Protein AF-A0A2E8JWA9-F1 (afdb_monomer)

Sequence (86 aa):
MPKVLFPMAKDAEPVRSYDRTWEEIEVMLDKATVKMIQWKEWYEECKSNQDKDGMKEAARNHKALQGVVKTLKWTLGEQGVSDPLS

Secondary structure (DSSP, 8-state):
-----PPPPPPPPPP------HHHHHHHHHHHHHHHHHHHHHHHHHHHTT-HHHHHHHHHHHHHHHHHHHHHHHHTT-TT---TT-

Structure (mmCIF, N/CA/C/O backbone):
data_AF-A0A2E8JWA9-F1
#
_entry.id   AF-A0A2E8JWA9-F1
#
loop_
_atom_site.group_PDB
_atom_site.id
_atom_site.type_symbol
_atom_site.label_atom_id
_atom_site.label_alt_id
_atom_site.label_comp_id
_atom_site.label_asym_id
_atom_site.label_entity_id
_atom_site.label_seq_id
_atom_site.pdbx_PDB_ins_code
_atom_site.Cartn_x
_atom_site.Cartn_y
_atom_site.Cartn_z
_atom_site.occupancy
_atom_site.B_iso_or_equiv
_atom_site.auth_seq_id
_atom_site.auth_comp_id
_atom_site.auth_asym_id
_atom_site.auth_atom_id
_atom_site.pdbx_PDB_model_num
ATOM 1 N N . MET A 1 1 ? 39.080 38.828 8.032 1.00 49.69 1 MET A N 1
ATOM 2 C CA . MET A 1 1 ? 39.299 37.533 7.347 1.00 49.69 1 MET A CA 1
ATOM 3 C C . MET A 1 1 ? 38.157 37.314 6.363 1.00 49.69 1 MET A C 1
ATOM 5 O O . MET A 1 1 ? 37.023 37.539 6.778 1.00 49.69 1 MET A O 1
ATOM 9 N N . PRO A 1 2 ? 38.396 36.950 5.093 1.00 53.66 2 PRO A N 1
ATOM 10 C CA . PRO A 1 2 ? 37.308 36.684 4.159 1.00 53.66 2 PRO A CA 1
ATOM 11 C C . PRO A 1 2 ? 36.697 35.306 4.452 1.00 53.66 2 PRO A C 1
ATOM 13 O O . PRO A 1 2 ? 37.417 34.334 4.675 1.00 53.66 2 PRO A O 1
ATOM 16 N N . LYS A 1 3 ? 35.362 35.226 4.483 1.00 56.94 3 LYS A N 1
ATOM 17 C CA . LYS A 1 3 ? 34.637 33.951 4.549 1.00 56.94 3 LYS A CA 1
ATOM 18 C C . LYS A 1 3 ? 34.828 33.230 3.216 1.00 56.94 3 LYS A C 1
ATOM 20 O O . LYS A 1 3 ? 34.381 33.724 2.185 1.00 56.94 3 LYS A O 1
ATOM 25 N N . VAL A 1 4 ? 35.491 32.079 3.245 1.00 61.69 4 VAL A N 1
ATOM 26 C CA . VAL A 1 4 ? 35.565 31.170 2.099 1.00 61.69 4 VAL A CA 1
ATOM 27 C C . VAL A 1 4 ? 34.182 30.544 1.932 1.00 61.69 4 VAL A C 1
ATOM 29 O O . VAL A 1 4 ? 33.701 29.848 2.826 1.00 61.69 4 VAL A O 1
ATOM 32 N N . LEU A 1 5 ? 33.512 30.846 0.821 1.00 59.00 5 LEU A N 1
ATOM 33 C CA . LEU A 1 5 ? 32.262 30.198 0.445 1.00 59.00 5 LEU A CA 1
ATOM 34 C C . LEU A 1 5 ? 32.617 28.846 -0.178 1.00 59.00 5 LEU A C 1
ATOM 36 O O . LEU A 1 5 ? 33.087 28.788 -1.312 1.00 59.00 5 LEU A O 1
ATOM 40 N N . PHE A 1 6 ? 32.432 27.766 0.576 1.00 62.88 6 PHE A N 1
ATOM 41 C CA . PHE A 1 6 ? 32.504 26.422 0.014 1.00 62.88 6 PHE A CA 1
ATOM 42 C C . PHE A 1 6 ? 31.283 26.212 -0.892 1.00 62.88 6 PHE A C 1
ATOM 44 O O . PHE A 1 6 ? 30.161 26.477 -0.447 1.00 62.88 6 PHE A O 1
ATOM 51 N N . PRO A 1 7 ? 31.456 25.763 -2.147 1.00 61.16 7 PRO A N 1
ATOM 52 C CA . PRO A 1 7 ? 30.322 25.363 -2.960 1.00 61.16 7 PRO A CA 1
ATOM 53 C C . PRO A 1 7 ? 29.653 24.170 -2.272 1.00 61.16 7 PRO A C 1
ATOM 55 O O . PRO A 1 7 ? 30.283 23.135 -2.059 1.00 61.16 7 PRO A O 1
ATOM 58 N N . MET A 1 8 ? 28.383 24.332 -1.896 1.00 60.75 8 MET A N 1
ATOM 59 C CA . MET A 1 8 ? 27.536 23.207 -1.507 1.00 60.75 8 MET A CA 1
ATOM 60 C C . MET A 1 8 ? 27.553 22.228 -2.680 1.00 60.75 8 MET A C 1
ATOM 62 O O . MET A 1 8 ? 27.221 22.615 -3.805 1.00 60.75 8 MET A O 1
ATOM 66 N N . ALA A 1 9 ? 28.009 20.998 -2.444 1.00 62.00 9 ALA A N 1
ATOM 67 C CA . ALA A 1 9 ? 27.916 19.951 -3.446 1.00 62.00 9 ALA A CA 1
ATOM 68 C C . ALA A 1 9 ? 26.452 19.880 -3.896 1.00 62.00 9 ALA A C 1
ATOM 70 O O . ALA A 1 9 ? 25.559 19.783 -3.057 1.00 62.00 9 ALA A O 1
ATOM 71 N N . LYS A 1 10 ? 26.194 19.984 -5.205 1.00 64.50 10 LYS A N 1
ATOM 72 C CA . LYS A 1 10 ? 24.895 19.575 -5.744 1.00 64.50 10 LYS A CA 1
ATOM 73 C C . LYS A 1 10 ? 24.703 18.135 -5.287 1.00 64.50 10 LYS A C 1
ATOM 75 O O . LYS A 1 10 ? 25.517 17.293 -5.669 1.00 64.50 10 LYS A O 1
ATOM 80 N N . ASP A 1 11 ? 23.686 17.879 -4.469 1.00 73.12 11 ASP A N 1
ATOM 81 C CA . ASP A 1 11 ? 23.282 16.515 -4.154 1.00 73.12 11 ASP A CA 1
ATOM 82 C C . ASP A 1 11 ? 23.153 15.776 -5.486 1.00 73.12 11 ASP A C 1
ATOM 84 O O . ASP A 1 11 ? 22.441 16.225 -6.390 1.00 73.12 11 ASP A O 1
ATOM 88 N N . ALA A 1 12 ? 23.956 14.727 -5.662 1.00 81.00 12 ALA A N 1
ATOM 89 C CA . ALA A 1 12 ? 23.963 13.976 -6.903 1.00 81.00 12 ALA A CA 1
ATOM 90 C C . ALA A 1 12 ? 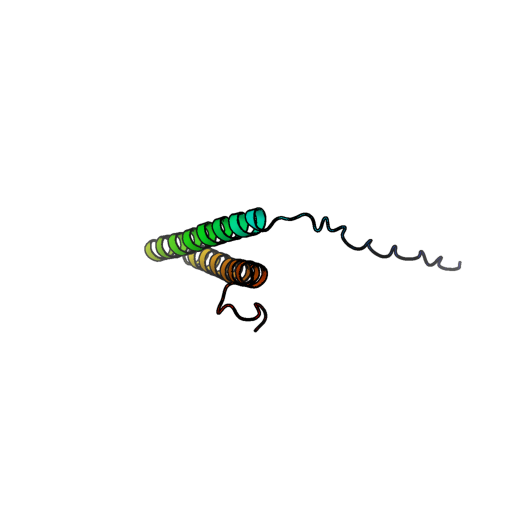22.543 13.467 -7.159 1.00 81.00 12 ALA A C 1
ATOM 92 O O . ALA A 1 12 ? 21.892 12.946 -6.248 1.00 81.00 12 ALA A O 1
ATOM 93 N N . GLU A 1 13 ? 22.052 13.634 -8.388 1.00 85.19 13 GLU A N 1
ATOM 94 C CA . GLU A 1 13 ? 20.747 13.094 -8.743 1.00 85.19 13 GLU A CA 1
ATOM 95 C C . GLU 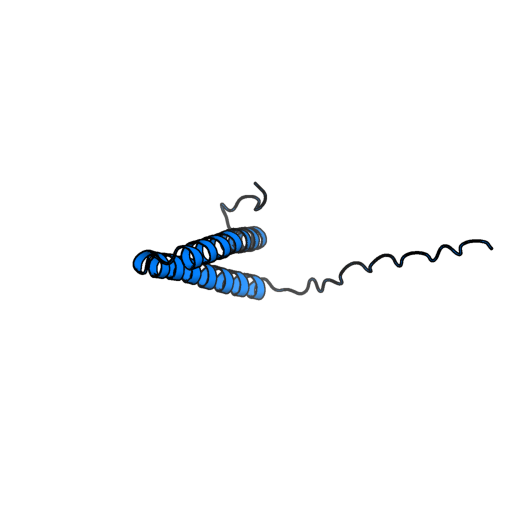A 1 13 ? 20.714 11.584 -8.456 1.00 85.19 13 GLU A C 1
ATOM 97 O O . GLU A 1 13 ? 21.711 10.885 -8.676 1.00 85.19 13 GLU A O 1
ATOM 102 N N . PRO A 1 14 ? 19.590 11.059 -7.943 1.00 89.25 14 PRO A N 1
ATOM 103 C CA . PRO A 1 14 ? 19.501 9.652 -7.595 1.00 89.25 14 PRO A CA 1
ATOM 104 C C . PRO A 1 14 ? 19.676 8.788 -8.846 1.00 89.25 14 PRO A C 1
ATOM 106 O O . PRO A 1 14 ? 18.917 8.918 -9.807 1.00 89.25 14 PRO A O 1
ATOM 109 N N . VAL A 1 15 ? 20.633 7.859 -8.804 1.00 92.25 15 VAL A N 1
ATOM 110 C CA . VAL A 1 15 ? 20.837 6.868 -9.868 1.00 92.25 15 VAL A CA 1
ATOM 111 C C . VAL A 1 15 ? 19.594 5.980 -9.984 1.00 92.25 15 VAL A C 1
ATOM 113 O O . VAL A 1 15 ? 19.071 5.482 -8.985 1.00 92.25 15 VAL A O 1
ATOM 116 N N . ARG A 1 16 ? 19.110 5.775 -11.211 1.00 91.56 16 ARG A N 1
ATOM 117 C CA . ARG A 1 16 ? 17.961 4.918 -11.535 1.00 91.56 16 ARG A CA 1
ATOM 118 C C . ARG A 1 16 ? 18.431 3.804 -12.466 1.00 91.56 16 ARG A C 1
ATOM 120 O O . ARG A 1 16 ? 19.142 4.094 -13.420 1.00 91.56 16 ARG A O 1
ATOM 127 N N . SER A 1 17 ? 18.030 2.561 -12.203 1.00 91.31 17 SER A N 1
ATOM 128 C CA . SER A 1 17 ? 18.393 1.433 -13.071 1.00 91.31 17 SER A CA 1
ATOM 129 C C . SER A 1 17 ? 17.590 1.408 -14.369 1.00 91.31 17 SER A C 1
ATOM 131 O O . SER A 1 17 ? 18.121 1.010 -15.388 1.00 91.31 17 SER A O 1
ATOM 133 N N . TYR A 1 18 ? 16.315 1.814 -14.342 1.00 88.44 18 TYR A N 1
ATOM 134 C CA . TYR A 1 18 ? 15.353 1.662 -15.452 1.00 88.44 18 TYR A CA 1
ATOM 135 C C . TYR A 1 18 ? 15.124 0.216 -15.943 1.00 88.44 18 TYR A C 1
ATOM 137 O O . TYR A 1 18 ? 14.213 -0.005 -16.728 1.00 88.44 18 TYR A O 1
ATOM 145 N N . ASP A 1 19 ? 15.843 -0.767 -15.397 1.00 94.50 19 ASP A N 1
ATOM 146 C CA . ASP A 1 19 ? 15.749 -2.192 -15.746 1.00 94.50 19 ASP A CA 1
ATOM 147 C C . ASP A 1 19 ? 14.619 -2.956 -15.030 1.00 94.50 19 ASP A C 1
ATOM 149 O O . ASP A 1 19 ? 14.565 -4.181 -15.096 1.00 94.50 19 ASP A O 1
ATOM 153 N N . ARG A 1 20 ? 13.734 -2.266 -14.295 1.00 95.19 20 ARG A N 1
ATOM 154 C CA . ARG A 1 20 ? 12.641 -2.935 -13.574 1.00 95.19 20 ARG A CA 1
ATOM 155 C C . ARG A 1 20 ? 11.641 -3.520 -14.568 1.00 95.19 20 ARG A C 1
ATOM 157 O O . ARG A 1 20 ? 11.129 -2.781 -15.408 1.00 95.19 20 ARG A O 1
ATOM 164 N N . THR A 1 21 ? 11.324 -4.803 -14.429 1.00 96.88 21 THR A N 1
ATOM 165 C CA . THR A 1 21 ? 10.391 -5.476 -15.342 1.00 96.88 21 THR A CA 1
ATOM 166 C C . THR A 1 21 ? 8.933 -5.271 -14.933 1.00 96.88 21 THR A C 1
ATOM 168 O O . THR A 1 21 ? 8.629 -4.884 -13.799 1.00 96.88 21 THR A O 1
ATOM 171 N N . TRP A 1 22 ? 8.011 -5.545 -15.857 1.00 96.88 22 TRP A N 1
ATOM 172 C CA . TRP A 1 22 ? 6.577 -5.505 -15.572 1.00 96.88 22 TRP A CA 1
ATOM 173 C C . TRP A 1 22 ? 6.183 -6.528 -14.509 1.00 96.88 22 TRP A C 1
ATOM 175 O O . TRP A 1 22 ? 5.448 -6.190 -13.585 1.00 96.88 22 TRP A O 1
ATOM 185 N N . GLU A 1 23 ? 6.756 -7.729 -14.566 1.00 97.69 23 GLU A N 1
ATOM 186 C CA . GLU A 1 23 ? 6.519 -8.801 -13.599 1.00 97.69 23 GLU A CA 1
ATOM 187 C C . GLU A 1 23 ? 6.925 -8.375 -12.183 1.00 97.69 23 GLU A C 1
ATOM 189 O O . GLU A 1 23 ? 6.218 -8.650 -11.217 1.00 97.69 23 GLU A O 1
ATOM 194 N N . GLU A 1 24 ? 8.036 -7.649 -12.028 1.00 98.06 24 GLU A N 1
ATOM 195 C CA . GLU A 1 24 ? 8.434 -7.118 -10.720 1.00 98.06 24 GLU A CA 1
ATOM 196 C C . GLU A 1 24 ? 7.434 -6.085 -10.177 1.00 98.06 24 GLU A C 1
ATOM 198 O O . GLU A 1 24 ? 7.200 -6.022 -8.964 1.00 98.06 24 GLU A O 1
ATOM 203 N N . ILE A 1 25 ? 6.843 -5.270 -11.057 1.00 98.06 25 ILE A N 1
ATOM 204 C CA . ILE A 1 25 ? 5.830 -4.269 -10.693 1.00 98.06 25 ILE A CA 1
ATOM 205 C C . ILE A 1 25 ? 4.514 -4.960 -10.320 1.00 98.06 25 ILE A C 1
ATOM 207 O O . ILE A 1 25 ? 3.921 -4.592 -9.305 1.00 98.06 25 ILE A O 1
ATOM 211 N N . GLU A 1 26 ? 4.095 -5.988 -11.060 1.00 98.62 26 GLU A N 1
ATOM 212 C CA . GLU A 1 26 ? 2.927 -6.814 -10.725 1.00 98.62 26 GLU A CA 1
ATOM 213 C C . GLU A 1 26 ? 3.107 -7.526 -9.379 1.00 98.62 26 GLU A C 1
ATOM 215 O O . GLU A 1 26 ? 2.256 -7.421 -8.497 1.00 98.62 26 GLU A O 1
ATOM 220 N N . VAL A 1 27 ? 4.272 -8.134 -9.137 1.00 98.62 27 VAL A N 1
ATOM 221 C CA . VAL A 1 27 ? 4.593 -8.747 -7.838 1.00 98.62 27 VAL A CA 1
ATOM 222 C C . VAL A 1 27 ? 4.545 -7.716 -6.704 1.00 98.62 27 VAL A C 1
ATOM 224 O O . VAL A 1 27 ? 4.143 -8.032 -5.579 1.00 98.62 27 VAL A O 1
ATOM 227 N N . MET A 1 28 ? 4.969 -6.475 -6.954 1.00 98.56 28 MET A N 1
ATOM 228 C CA . MET A 1 28 ? 4.863 -5.405 -5.961 1.00 98.56 28 MET A CA 1
ATOM 229 C C . MET A 1 28 ? 3.410 -4.970 -5.737 1.00 98.56 28 MET A C 1
ATOM 231 O O . MET A 1 28 ? 3.030 -4.715 -4.592 1.00 98.56 28 MET A O 1
ATOM 235 N N . LEU 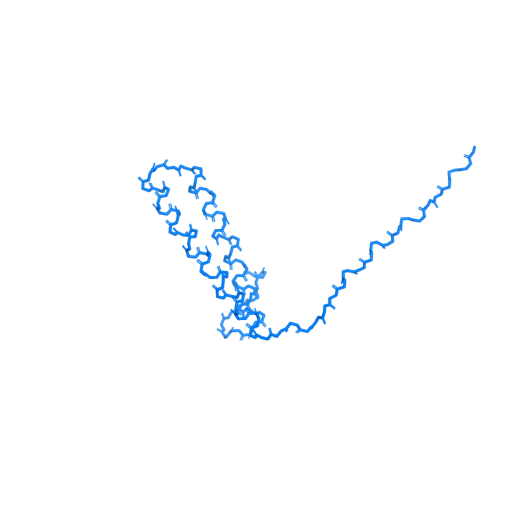A 1 29 ? 2.596 -4.913 -6.794 1.00 98.75 29 LEU A N 1
ATOM 236 C CA . LEU A 1 29 ? 1.165 -4.622 -6.715 1.00 98.75 29 LEU A CA 1
ATOM 237 C C . LEU A 1 29 ? 0.438 -5.668 -5.864 1.00 98.75 29 LEU A C 1
ATOM 239 O O . LEU A 1 29 ? -0.318 -5.295 -4.962 1.00 98.75 29 LEU A O 1
ATOM 243 N N . ASP A 1 30 ? 0.727 -6.950 -6.072 1.00 98.75 30 ASP A N 1
ATOM 244 C CA . ASP A 1 30 ? 0.162 -8.040 -5.276 1.00 98.75 30 ASP A CA 1
ATOM 245 C C . ASP A 1 30 ? 0.546 -7.905 -3.802 1.00 98.75 30 ASP A C 1
ATOM 247 O O . ASP A 1 30 ? -0.314 -7.900 -2.918 1.00 98.75 30 ASP A O 1
ATOM 251 N N . LYS A 1 31 ? 1.837 -7.697 -3.513 1.00 98.81 31 LYS A N 1
ATOM 252 C CA . LYS A 1 31 ? 2.328 -7.498 -2.139 1.00 98.81 31 LYS A CA 1
ATOM 253 C C . LYS A 1 31 ? 1.678 -6.293 -1.461 1.00 98.81 31 LYS A C 1
ATOM 255 O O . LYS A 1 31 ? 1.321 -6.374 -0.284 1.00 98.81 31 LYS A O 1
ATOM 260 N N . ALA A 1 32 ? 1.540 -5.175 -2.174 1.00 98.81 32 ALA A N 1
ATOM 261 C CA . ALA A 1 32 ? 0.898 -3.972 -1.655 1.00 98.81 32 ALA A CA 1
ATOM 262 C C . ALA A 1 32 ? -0.589 -4.216 -1.364 1.00 98.81 32 ALA A C 1
ATOM 264 O O . ALA A 1 32 ? -1.076 -3.821 -0.305 1.00 98.81 32 ALA A O 1
ATOM 265 N N . THR A 1 33 ? -1.285 -4.924 -2.256 1.00 98.81 33 THR A N 1
ATOM 266 C CA . THR A 1 33 ? -2.702 -5.278 -2.107 1.00 98.81 33 THR A CA 1
ATOM 267 C C . THR A 1 33 ? -2.925 -6.216 -0.922 1.00 98.81 33 THR A C 1
ATOM 269 O O . THR A 1 33 ? -3.799 -5.952 -0.097 1.00 98.81 33 THR A O 1
ATOM 272 N N . VAL A 1 34 ? -2.097 -7.254 -0.766 1.00 98.81 34 VAL A N 1
ATOM 273 C CA . VAL A 1 34 ? -2.158 -8.175 0.383 1.00 98.81 34 VAL A CA 1
ATOM 274 C C . VAL A 1 34 ? -1.952 -7.422 1.696 1.00 98.81 34 VAL A C 1
ATOM 276 O O . VAL A 1 34 ? -2.772 -7.540 2.604 1.00 98.81 34 VAL A O 1
ATOM 279 N N . LYS A 1 35 ? -0.911 -6.584 1.795 1.00 98.81 35 LYS A N 1
ATOM 280 C CA . LYS A 1 35 ? -0.677 -5.771 3.000 1.00 98.81 35 LYS A CA 1
ATOM 281 C C . LYS A 1 35 ? -1.825 -4.806 3.279 1.00 98.81 35 LYS A C 1
ATOM 283 O O . LYS A 1 35 ? -2.162 -4.574 4.436 1.00 98.81 35 LYS A O 1
ATOM 288 N N . MET A 1 36 ? -2.424 -4.229 2.239 1.00 98.75 36 MET A N 1
ATOM 289 C CA . MET A 1 36 ? -3.566 -3.330 2.389 1.00 98.75 36 MET A CA 1
ATOM 290 C C . MET A 1 36 ? -4.740 -4.079 3.018 1.00 98.75 36 MET A C 1
ATOM 292 O O . MET A 1 36 ? -5.300 -3.602 3.999 1.00 98.75 36 MET A O 1
ATOM 296 N N . ILE A 1 37 ? -5.064 -5.272 2.513 1.00 98.69 37 ILE A N 1
ATOM 297 C CA . ILE A 1 37 ? -6.126 -6.123 3.066 1.00 98.69 37 ILE A CA 1
ATOM 298 C C . ILE A 1 37 ? -5.833 -6.479 4.530 1.00 98.69 37 ILE A C 1
ATOM 300 O O . ILE A 1 37 ? -6.704 -6.282 5.371 1.00 98.69 37 ILE A O 1
ATOM 304 N N . GLN A 1 38 ? -4.600 -6.871 4.860 1.00 98.81 38 GLN A N 1
ATOM 305 C CA . GLN A 1 38 ? -4.195 -7.173 6.241 1.00 98.81 38 GLN A CA 1
ATOM 306 C C . GLN A 1 38 ? -4.416 -5.989 7.192 1.00 98.81 38 GLN A C 1
ATOM 308 O O . GLN A 1 38 ? -4.922 -6.164 8.296 1.00 98.81 38 GLN A O 1
ATOM 313 N N . TRP A 1 39 ? -4.103 -4.758 6.771 1.00 98.75 39 TRP A N 1
ATOM 314 C CA . TRP A 1 39 ? -4.382 -3.573 7.589 1.00 98.75 39 TRP A CA 1
ATOM 315 C C . TRP A 1 39 ? -5.879 -3.298 7.758 1.00 98.75 39 TRP A C 1
ATOM 317 O O . TRP A 1 39 ? -6.289 -2.770 8.789 1.00 98.75 39 TRP A O 1
ATOM 327 N N . LYS A 1 40 ? -6.710 -3.660 6.776 1.00 98.62 40 LYS A N 1
ATOM 328 C CA . LYS A 1 40 ? -8.170 -3.590 6.917 1.00 98.62 40 LYS A CA 1
ATOM 329 C C . LYS A 1 40 ? -8.684 -4.624 7.919 1.00 98.62 40 LYS A C 1
ATOM 331 O O . LYS A 1 40 ? -9.538 -4.297 8.732 1.00 98.62 40 LYS A O 1
ATOM 336 N N . GLU A 1 41 ? -8.164 -5.845 7.871 1.00 98.69 41 GLU A N 1
ATOM 337 C CA . GLU A 1 41 ? -8.510 -6.908 8.822 1.00 98.69 41 GLU 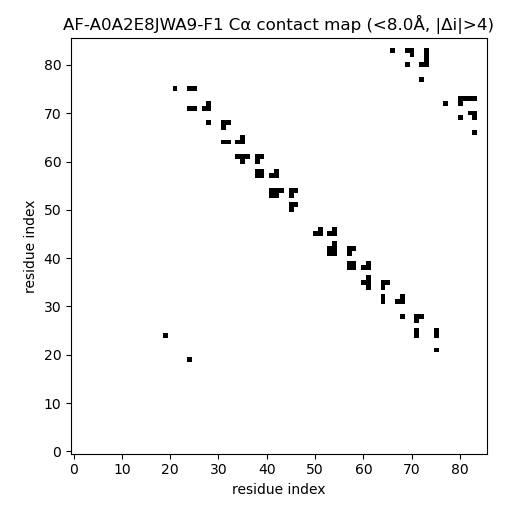A CA 1
ATOM 338 C C . GLU A 1 41 ? -8.094 -6.523 10.245 1.00 98.69 41 GLU A C 1
ATOM 340 O O . GLU A 1 41 ? -8.917 -6.569 11.158 1.00 98.69 41 GLU A O 1
ATOM 345 N N . TRP A 1 42 ? -6.869 -6.015 10.409 1.00 98.62 42 TRP A N 1
ATOM 346 C CA . TRP A 1 42 ? -6.372 -5.509 11.688 1.00 98.62 42 TRP A CA 1
ATOM 347 C C . TRP A 1 42 ? -7.229 -4.365 12.242 1.00 98.62 42 TRP A C 1
ATOM 349 O O . TRP A 1 42 ? -7.496 -4.305 13.439 1.00 98.62 42 TRP A O 1
ATOM 359 N N . TYR A 1 43 ? -7.730 -3.474 11.380 1.00 98.62 43 TYR A N 1
ATOM 360 C CA . TYR A 1 43 ? -8.660 -2.428 11.806 1.00 98.62 43 TYR A CA 1
ATOM 361 C C . TYR A 1 43 ? -9.935 -3.005 12.439 1.00 98.62 43 TYR A C 1
ATOM 363 O O . TYR A 1 43 ? -10.376 -2.513 13.481 1.00 98.62 43 TYR A O 1
ATOM 371 N N . GLU A 1 44 ? -10.538 -4.028 11.824 1.00 98.62 44 GLU A N 1
ATOM 372 C CA . GLU A 1 44 ? -11.747 -4.664 12.363 1.00 98.62 44 GLU A CA 1
ATOM 373 C C . GLU A 1 44 ? -11.455 -5.418 13.668 1.00 98.62 44 GLU A C 1
ATOM 375 O O . GLU A 1 44 ? -12.268 -5.367 14.594 1.00 98.62 44 GLU A O 1
ATOM 380 N N . GLU A 1 45 ? -10.274 -6.029 13.792 1.00 98.62 45 GLU A N 1
ATOM 381 C CA . GLU A 1 45 ? -9.818 -6.626 15.049 1.00 98.62 45 GLU A CA 1
ATOM 382 C C . GLU A 1 45 ? -9.694 -5.570 16.161 1.00 98.62 45 GLU A C 1
ATOM 384 O O . GLU A 1 45 ? -10.353 -5.692 17.198 1.00 98.62 45 GLU A O 1
ATOM 389 N N . CYS A 1 46 ? -8.951 -4.480 15.933 1.00 98.50 46 CYS A N 1
ATOM 390 C CA . CYS A 1 46 ? -8.830 -3.371 16.887 1.00 98.50 46 CYS A CA 1
ATOM 391 C C . CYS A 1 46 ? -10.195 -2.788 17.271 1.00 98.50 46 CYS A C 1
ATOM 393 O O . CYS A 1 46 ? -10.439 -2.479 18.437 1.00 98.50 46 CYS A O 1
ATOM 395 N N . LYS A 1 47 ? -11.117 -2.669 16.310 1.00 98.31 47 LYS A N 1
ATOM 396 C CA . LYS A 1 47 ? -12.479 -2.183 16.553 1.00 98.31 47 LYS A CA 1
ATOM 397 C C . LYS A 1 47 ? -13.268 -3.118 17.467 1.00 98.31 47 LYS A C 1
ATOM 399 O O . LYS A 1 47 ? -13.959 -2.627 18.359 1.00 98.31 47 LYS A O 1
ATOM 404 N N . SER A 1 48 ? -13.149 -4.434 17.280 1.00 98.38 48 SER A N 1
ATOM 405 C CA . SER A 1 48 ? -13.775 -5.428 18.162 1.00 98.38 48 SER A CA 1
ATOM 406 C C . SER A 1 48 ? -13.221 -5.358 19.593 1.00 98.38 48 SER A C 1
ATOM 408 O O . SER A 1 48 ? -13.983 -5.449 20.554 1.00 98.38 48 SER A O 1
ATOM 410 N N . ASN A 1 49 ? -11.926 -5.059 19.725 1.00 98.06 49 ASN A N 1
ATOM 411 C CA . ASN A 1 49 ? -11.218 -4.893 20.995 1.00 98.06 49 ASN A CA 1
ATOM 412 C C . ASN A 1 49 ? -11.332 -3.478 21.603 1.00 98.06 49 ASN A C 1
ATOM 414 O O . ASN A 1 49 ? -10.742 -3.215 22.648 1.00 98.06 49 ASN A O 1
ATOM 418 N N . GLN A 1 50 ? -12.071 -2.555 20.970 1.00 97.94 50 GLN A N 1
ATOM 419 C CA . GLN A 1 50 ? -12.161 -1.134 21.352 1.00 97.94 50 GLN A CA 1
ATOM 420 C C . GLN A 1 50 ? -10.800 -0.403 21.438 1.00 97.94 50 GLN A C 1
ATOM 422 O O . GLN A 1 50 ? -10.680 0.635 22.097 1.00 97.94 50 GLN A O 1
ATOM 427 N N . ASP A 1 51 ? -9.786 -0.897 20.725 1.00 98.44 51 ASP A N 1
ATOM 428 C CA . ASP A 1 51 ? -8.451 -0.306 20.632 1.00 98.44 51 ASP A CA 1
ATOM 429 C C . ASP A 1 51 ? -8.432 0.854 19.624 1.00 98.44 51 ASP A C 1
ATOM 431 O O . ASP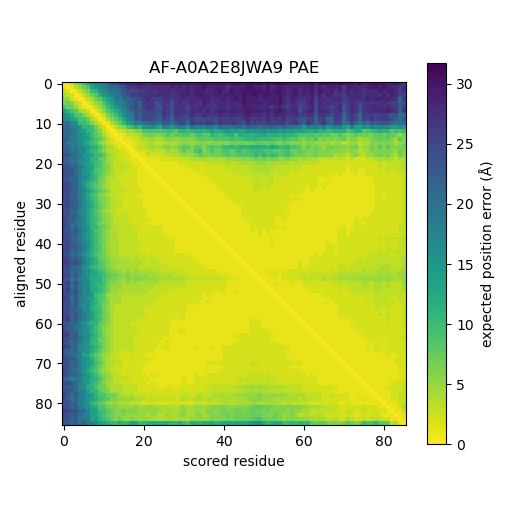 A 1 51 ? -8.244 0.691 18.416 1.00 98.44 51 ASP A O 1
ATOM 435 N N . LYS A 1 52 ? -8.621 2.071 20.139 1.00 98.50 52 LYS A N 1
ATOM 436 C CA . LYS A 1 52 ? -8.676 3.287 19.317 1.00 98.50 52 LYS A CA 1
ATOM 437 C C . LYS A 1 52 ? -7.350 3.634 18.645 1.00 98.50 52 LYS A C 1
ATOM 439 O O . LYS A 1 52 ? -7.381 4.271 17.590 1.00 98.50 52 LYS A O 1
ATOM 444 N N . ASP A 1 53 ? -6.211 3.297 19.239 1.00 98.56 53 ASP A N 1
ATOM 445 C CA . ASP A 1 53 ? -4.915 3.672 18.672 1.00 98.56 53 ASP A CA 1
ATOM 446 C C . ASP A 1 53 ? -4.497 2.691 17.578 1.00 98.56 53 ASP A C 1
ATOM 448 O O . ASP A 1 53 ? -4.109 3.145 16.494 1.00 98.56 53 ASP A O 1
ATOM 452 N N . GLY A 1 54 ? -4.745 1.392 17.779 1.00 98.50 54 GLY A N 1
ATOM 453 C CA . GLY A 1 54 ? -4.625 0.383 16.729 1.00 98.50 54 GLY A CA 1
ATOM 454 C C . GLY A 1 54 ? -5.542 0.665 15.537 1.00 98.50 54 GLY A C 1
ATOM 455 O O . GLY A 1 54 ? -5.087 0.648 14.393 1.00 98.50 54 GLY A O 1
ATOM 456 N N . MET A 1 55 ? -6.796 1.082 15.771 1.00 98.75 55 MET A N 1
ATOM 457 C CA . MET A 1 55 ? -7.699 1.521 14.693 1.00 98.75 55 MET A CA 1
ATOM 458 C C . MET A 1 55 ? -7.114 2.684 13.876 1.00 98.75 55 MET A C 1
ATOM 460 O O . MET A 1 55 ? -7.167 2.680 12.644 1.00 98.75 55 MET A O 1
ATOM 464 N N . LYS A 1 56 ? -6.555 3.709 14.534 1.00 98.69 56 LYS A N 1
ATOM 465 C CA . LYS A 1 56 ? -5.962 4.856 13.823 1.00 98.69 56 LYS A CA 1
ATOM 466 C C . LYS A 1 56 ? -4.744 4.435 13.007 1.00 98.69 56 LYS A C 1
ATOM 468 O O . LYS A 1 56 ? -4.572 4.914 11.888 1.00 98.69 56 LYS A O 1
ATOM 473 N N . GLU A 1 57 ? -3.883 3.590 13.564 1.00 98.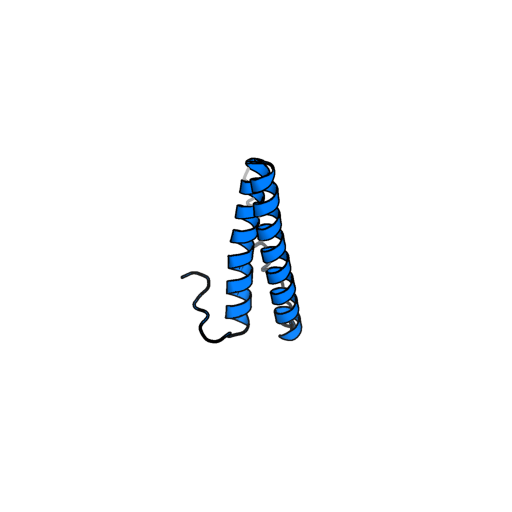69 57 GLU A N 1
ATOM 474 C CA . GLU A 1 57 ? -2.710 3.075 12.864 1.00 98.69 57 GLU A CA 1
ATOM 475 C C . GLU A 1 57 ? -3.101 2.249 11.639 1.00 98.69 57 GLU A C 1
ATOM 477 O O . GLU A 1 57 ? -2.620 2.520 10.535 1.00 98.69 57 GLU A O 1
ATOM 482 N N . ALA A 1 58 ? -4.034 1.317 11.812 1.00 98.62 58 ALA A N 1
ATOM 483 C CA . ALA A 1 58 ? -4.532 0.464 10.748 1.00 98.62 58 ALA A CA 1
ATOM 484 C C . ALA A 1 58 ? -5.140 1.278 9.599 1.00 98.62 58 ALA A C 1
ATOM 486 O O . ALA A 1 58 ? -4.782 1.095 8.433 1.00 98.62 58 ALA A O 1
ATOM 487 N N . ALA A 1 59 ? -5.984 2.263 9.929 1.00 98.69 59 ALA A N 1
ATOM 488 C CA . ALA A 1 59 ? -6.602 3.143 8.944 1.00 98.69 59 ALA A CA 1
ATOM 489 C C . ALA A 1 59 ? -5.567 3.964 8.153 1.00 98.69 59 ALA A C 1
ATOM 491 O O . ALA A 1 59 ? -5.691 4.097 6.932 1.00 98.69 59 ALA A O 1
ATOM 492 N N . ARG A 1 60 ? -4.530 4.497 8.819 1.00 98.75 60 ARG A N 1
ATOM 493 C CA . ARG A 1 60 ? -3.457 5.256 8.151 1.00 98.75 60 ARG A CA 1
ATOM 494 C C . ARG A 1 60 ? -2.668 4.384 7.178 1.00 98.75 60 ARG A C 1
ATOM 496 O O . ARG A 1 60 ? -2.480 4.786 6.031 1.00 98.75 60 ARG A O 1
ATOM 503 N N . ASN A 1 61 ? -2.235 3.203 7.612 1.00 98.69 61 ASN A N 1
ATOM 504 C CA . ASN A 1 61 ? -1.451 2.297 6.774 1.00 98.69 61 ASN A CA 1
ATOM 505 C C . ASN A 1 61 ? -2.263 1.763 5.587 1.00 98.69 61 ASN A C 1
ATOM 507 O O . ASN A 1 61 ? -1.779 1.780 4.455 1.00 98.69 61 ASN A O 1
ATOM 511 N N . HIS A 1 62 ? -3.523 1.382 5.815 1.00 98.75 62 HIS A N 1
ATOM 512 C CA . HIS A 1 62 ? -4.441 1.012 4.740 1.00 98.75 62 HIS A CA 1
ATOM 513 C C . HIS 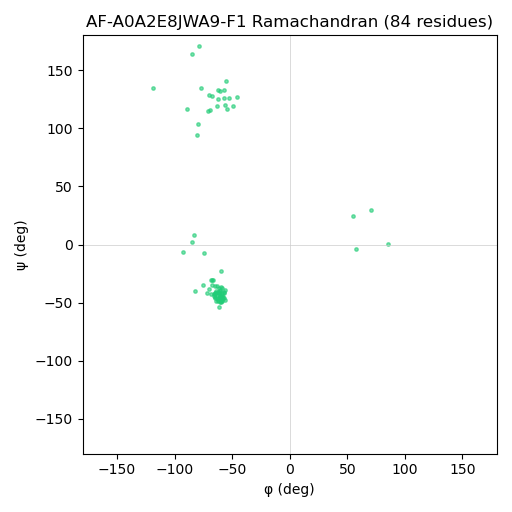A 1 62 ? -4.573 2.144 3.711 1.00 98.75 62 HIS A C 1
ATOM 515 O O . HIS A 1 62 ? -4.437 1.915 2.509 1.00 98.75 62 HIS A O 1
ATOM 521 N N . LYS A 1 63 ? -4.785 3.390 4.163 1.00 98.25 63 LYS A N 1
ATOM 522 C CA . LYS A 1 63 ? -4.924 4.546 3.266 1.00 98.25 63 LYS A CA 1
ATOM 523 C C . LYS A 1 63 ? -3.646 4.842 2.476 1.00 98.25 63 LYS A C 1
ATOM 525 O O . LYS A 1 63 ? -3.735 5.151 1.290 1.00 98.25 63 LYS A O 1
ATOM 530 N N . ALA A 1 64 ? -2.475 4.728 3.099 1.00 98.31 64 ALA A N 1
ATOM 531 C CA . ALA A 1 64 ? -1.199 4.880 2.403 1.00 98.31 64 ALA A CA 1
ATOM 532 C C . ALA A 1 64 ? -1.042 3.826 1.293 1.00 98.31 64 ALA A C 1
ATOM 534 O O . ALA A 1 64 ? -0.688 4.160 0.161 1.00 98.31 64 ALA A O 1
ATOM 535 N N . LEU A 1 65 ? -1.390 2.569 1.584 1.00 98.56 65 LEU A N 1
ATOM 536 C CA . LEU A 1 65 ? -1.323 1.483 0.609 1.00 98.56 65 LEU A CA 1
ATOM 537 C C . LEU A 1 65 ? -2.347 1.622 -0.521 1.00 98.56 65 LEU A C 1
ATOM 539 O O . LEU A 1 65 ? -2.018 1.259 -1.644 1.00 98.56 65 LEU A O 1
ATOM 543 N N . GLN A 1 66 ? -3.521 2.223 -0.291 1.00 98.00 66 GLN A N 1
ATOM 544 C CA . GLN A 1 66 ? -4.437 2.570 -1.389 1.00 98.00 66 GLN A CA 1
ATOM 545 C C . GLN A 1 66 ? -3.760 3.475 -2.429 1.00 98.00 66 GLN A C 1
ATOM 547 O O . GLN A 1 66 ? -3.943 3.273 -3.628 1.00 98.00 66 GLN A O 1
ATOM 552 N N . GLY A 1 67 ? -2.964 4.452 -1.978 1.00 97.56 67 GLY A N 1
ATOM 553 C CA . GLY A 1 67 ? -2.181 5.311 -2.867 1.00 97.56 67 GLY A CA 1
ATOM 554 C C . GLY A 1 67 ? -1.119 4.526 -3.636 1.00 97.56 67 GLY A C 1
ATOM 555 O O . GLY A 1 67 ? -1.026 4.649 -4.852 1.00 97.56 67 GLY A O 1
ATOM 556 N N . VAL A 1 68 ? -0.369 3.659 -2.947 1.00 98.25 68 VAL A N 1
ATOM 557 C CA . VAL A 1 68 ? 0.644 2.789 -3.573 1.00 98.25 68 VAL A CA 1
ATOM 558 C C . VAL A 1 68 ? 0.021 1.883 -4.638 1.00 98.25 68 VAL A C 1
ATOM 560 O O . VAL A 1 68 ? 0.511 1.836 -5.764 1.00 98.25 68 VAL A O 1
ATOM 563 N N . VAL A 1 69 ? -1.082 1.205 -4.308 1.00 98.50 69 VAL A N 1
ATOM 564 C CA . VAL A 1 69 ? -1.816 0.321 -5.222 1.00 98.50 69 VAL A CA 1
ATOM 565 C C . VAL A 1 69 ? -2.311 1.100 -6.440 1.00 98.50 69 VAL A C 1
ATOM 567 O O . VAL A 1 69 ? -2.057 0.671 -7.561 1.00 98.50 69 VAL A O 1
ATOM 570 N N . LYS A 1 70 ? -2.946 2.269 -6.255 1.00 98.19 70 LYS A N 1
ATOM 571 C CA . LYS A 1 70 ? -3.410 3.109 -7.377 1.00 98.19 70 LYS A CA 1
ATOM 572 C C . LYS A 1 70 ? -2.250 3.494 -8.302 1.00 98.19 70 LYS A C 1
ATOM 574 O O . LYS A 1 70 ? -2.378 3.354 -9.514 1.00 98.19 70 LYS A O 1
ATOM 579 N N . THR A 1 71 ? -1.112 3.911 -7.748 1.00 98.44 71 THR A N 1
ATOM 580 C CA . THR A 1 71 ? 0.072 4.290 -8.534 1.00 98.44 71 THR A CA 1
ATOM 581 C C . THR A 1 71 ? 0.661 3.112 -9.308 1.00 98.44 71 THR A C 1
ATOM 583 O O . THR A 1 71 ? 1.015 3.275 -10.472 1.00 98.44 71 THR A O 1
ATOM 586 N N . LEU A 1 72 ? 0.752 1.921 -8.707 1.00 98.44 72 LEU A N 1
ATOM 587 C CA . LEU A 1 72 ? 1.260 0.725 -9.392 1.00 98.44 72 LEU A CA 1
ATOM 588 C C . LEU A 1 72 ? 0.333 0.298 -10.534 1.00 98.44 72 LEU A C 1
ATOM 590 O O . LEU A 1 72 ? 0.806 0.053 -11.639 1.00 98.44 72 LEU A O 1
ATOM 594 N N . LYS A 1 73 ? -0.984 0.299 -10.302 1.00 98.44 73 LYS A N 1
ATOM 595 C CA . LYS A 1 73 ? -1.981 0.014 -11.342 1.00 98.44 73 LYS A CA 1
ATOM 596 C C . LYS A 1 73 ? -1.929 1.016 -12.493 1.00 98.44 73 LYS A C 1
ATOM 598 O O . LYS A 1 73 ? -1.956 0.625 -13.655 1.00 98.44 73 LYS A O 1
ATOM 603 N N . TRP A 1 74 ? -1.805 2.304 -12.173 1.00 98.38 74 TRP A N 1
ATOM 604 C CA . TRP A 1 74 ? -1.609 3.352 -13.174 1.00 98.38 74 TRP A CA 1
ATOM 605 C C . TRP A 1 74 ? -0.305 3.145 -13.958 1.00 98.38 74 TRP A C 1
ATOM 607 O O . TRP A 1 74 ? -0.304 3.252 -15.179 1.00 98.38 74 TRP A O 1
ATOM 617 N N . THR A 1 75 ? 0.785 2.770 -13.276 1.00 97.31 75 THR A N 1
ATOM 618 C CA . THR A 1 75 ? 2.087 2.475 -13.904 1.00 97.31 75 THR A CA 1
ATOM 619 C C . THR A 1 75 ? 1.988 1.310 -14.890 1.00 97.31 75 THR A C 1
ATOM 621 O O . THR A 1 75 ? 2.586 1.371 -15.958 1.00 97.31 75 THR A O 1
ATOM 624 N N . LEU A 1 76 ? 1.210 0.279 -14.551 1.00 97.44 76 LEU A N 1
ATOM 625 C CA . LEU A 1 76 ? 0.927 -0.885 -15.400 1.00 97.44 76 LEU A CA 1
ATOM 626 C C . LEU A 1 76 ? -0.060 -0.591 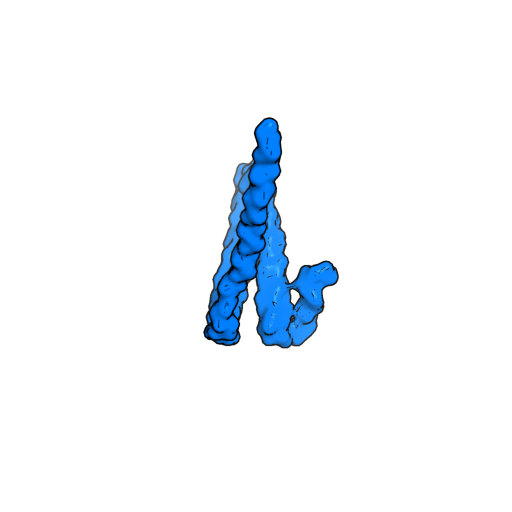-16.545 1.00 97.44 76 LEU A C 1
ATOM 628 O O . LEU A 1 76 ? -0.276 -1.448 -17.397 1.00 97.44 76 LEU A O 1
ATOM 632 N N . GLY A 1 77 ? -0.676 0.594 -16.579 1.00 96.88 77 GLY A N 1
ATOM 633 C CA . GLY A 1 77 ? -1.681 0.939 -17.584 1.00 96.88 77 GLY A CA 1
ATOM 634 C C . GLY A 1 77 ? -3.010 0.196 -17.4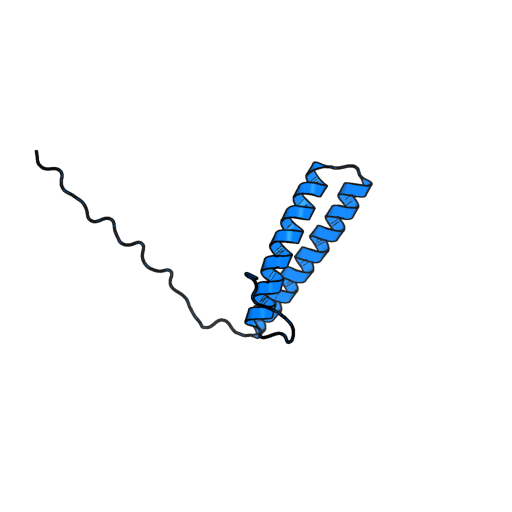14 1.00 96.88 77 GLY A C 1
ATOM 635 O O . GLY A 1 77 ? -3.697 -0.055 -18.405 1.00 96.88 77 GLY A O 1
ATOM 636 N N . GLU A 1 78 ? -3.386 -0.166 -16.181 1.00 97.94 78 GLU A N 1
ATOM 637 C CA . GLU A 1 78 ? -4.661 -0.839 -15.905 1.00 97.94 78 GLU A CA 1
ATOM 638 C C . GLU A 1 78 ? -5.845 0.008 -16.411 1.00 97.94 78 GLU A C 1
ATOM 640 O O . GLU A 1 78 ? -5.997 1.186 -16.066 1.00 97.94 78 GLU A O 1
ATOM 645 N N . GLN A 1 79 ? -6.704 -0.595 -17.240 1.00 97.69 79 GLN A N 1
ATOM 646 C CA . GLN A 1 79 ? -7.852 0.101 -17.822 1.00 97.69 79 GLN A CA 1
ATOM 647 C C . GLN A 1 79 ? -8.797 0.616 -16.732 1.00 97.69 79 GLN A C 1
ATOM 649 O O . GLN A 1 79 ? -9.197 -0.115 -15.830 1.00 97.69 79 GLN A O 1
ATOM 654 N N . GLY A 1 80 ? -9.188 1.886 -16.845 1.00 96.56 80 GLY A N 1
ATOM 655 C CA . GLY A 1 80 ? -10.088 2.533 -15.889 1.00 96.56 80 GLY A CA 1
ATOM 656 C C . GLY A 1 80 ? -9.401 3.120 -14.651 1.00 96.56 80 GLY A C 1
ATOM 657 O O . GLY A 1 80 ? -10.089 3.709 -13.818 1.00 96.56 80 GLY A O 1
ATOM 658 N N . VAL A 1 81 ? -8.072 3.028 -14.527 1.00 97.19 81 VAL A N 1
ATOM 659 C CA . VAL A 1 81 ? -7.325 3.685 -13.444 1.00 97.19 81 VAL A CA 1
ATOM 660 C C . VAL A 1 81 ? -6.905 5.094 -13.865 1.00 97.19 81 VAL A C 1
ATOM 662 O O . VAL A 1 81 ? -6.143 5.280 -14.811 1.00 97.19 81 VAL A O 1
ATOM 665 N N . SER A 1 82 ? -7.419 6.102 -13.156 1.00 94.19 82 SER A N 1
ATOM 666 C CA . SER A 1 82 ? -7.078 7.511 -13.379 1.00 94.19 82 SER A CA 1
ATOM 667 C C . SER A 1 82 ? -5.727 7.891 -12.766 1.00 94.19 82 SER A C 1
ATOM 669 O O . SER A 1 82 ? -5.151 7.133 -11.982 1.00 94.19 82 SER A O 1
ATOM 671 N N . ASP A 1 83 ? -5.254 9.099 -13.091 1.00 93.75 83 ASP A N 1
ATOM 672 C CA . ASP A 1 83 ? -4.055 9.699 -12.499 1.00 93.75 83 ASP A CA 1
ATOM 673 C C . ASP A 1 83 ? -4.057 9.536 -10.959 1.00 93.75 83 ASP A C 1
ATOM 675 O O . ASP A 1 83 ? -5.049 9.873 -10.299 1.00 93.75 83 ASP A O 1
ATOM 679 N N . PRO A 1 84 ? -2.992 8.984 -10.345 1.00 92.19 84 PRO A N 1
ATOM 680 C CA . PRO A 1 84 ? -2.914 8.811 -8.899 1.00 92.19 84 PRO A CA 1
ATOM 681 C C . PRO A 1 84 ? -3.012 10.121 -8.104 1.00 92.19 84 PRO A C 1
ATOM 683 O O . PRO A 1 84 ? -3.425 10.062 -6.945 1.00 92.19 84 PRO A O 1
ATOM 686 N N . LEU A 1 85 ? -2.706 11.270 -8.710 1.00 92.00 85 LEU A N 1
ATOM 687 C CA . LEU A 1 85 ? -2.736 12.594 -8.083 1.00 92.00 85 LEU A CA 1
ATOM 688 C C . LEU A 1 85 ? -4.065 13.349 -8.250 1.00 92.00 85 LEU A C 1
ATOM 690 O O . LEU A 1 85 ? -4.223 14.407 -7.642 1.00 92.00 85 LEU A O 1
ATOM 694 N N . SER A 1 86 ? -5.007 12.819 -9.039 1.00 82.31 86 SER A N 1
ATOM 695 C CA . SER A 1 86 ? -6.380 13.341 -9.142 1.00 82.31 86 SER A CA 1
ATOM 696 C C . SER A 1 86 ? -7.271 12.866 -8.000 1.00 82.31 86 SER A C 1
ATOM 698 O O . SER A 1 86 ? -7.205 11.638 -7.712 1.00 82.31 86 SER A O 1
#

Solvent-accessible surface area (backbone atoms only — not comparable to full-atom values): 5118 Å² total; per-residue (Å²): 132,84,83,81,81,73,80,76,75,76,77,75,77,80,88,74,84,86,75,78,51,70,68,61,49,50,54,47,38,52,54,37,48,54,52,25,52,51,25,51,52,49,22,55,50,22,56,76,69,68,35,66,64,52,28,53,52,20,51,51,53,26,53,53,31,50,52,53,38,43,41,46,40,40,74,71,61,43,87,92,54,63,67,72,89,108

Radius of gyration: 20.5 Å; Cα contacts (8 Å, |Δi|>4): 54; chains: 1; bounding box: 53×46×39 Å

pLDDT: mean 92.16, std 12.78, range [49.69, 98.81]

Foldseek 3Di:
DDDDDDPDPPPPDDDDPVPDDLVNLVVVLVVLVVVLVVLVVQLVVCVVVVNPVSNVVSVVSNVVSVLVNLVSCVVSVPPPRDDSVD

Mean predicted aligned error: 7.02 Å

Nearest PDB structures (foldseek):
  5lbh-assembly1_A  TM=8.128E-01  e=3.856E-01  Helicobacter cinaedi
  8ftm-assembly2_B  TM=8.159E-01  e=1.549E+00  Thermochaetoides thermophila DSM 1495
  6cnn-assembly1_A  TM=7.498E-01  e=1.229E+00  Homo sapiens
  6zw4-assembly1_E  TM=9.161E-01  e=4.936E+00  Nostoc punctiforme
  6zvr-assembly1_D  TM=9.314E-01  e=5.873E+00  Nostoc punctiforme